Protein AF-A0A969B9D4-F1 (afdb_monomer)

Mean predicted aligned error: 5.79 Å

Radius of gyration: 13.46 Å; Cα contacts (8 Å, |Δi|>4): 136; chains: 1; bounding box: 33×28×40 Å

Sequence (102 aa):
MQEVKTALGRWIPSHEVQTVLEDNILRVLFDYRMNPQNPNNVPMKISEIARAVSTEEKLVVAALEALKMDQNVEEKEEFQQERTFGISGYGIRFVRNIPDAS

Secondary structure (DSSP, 8-state):
--EEE-TTS-EEETT-HHHHHHHHHHHHHHHHHH-TT-TT-PPEEHHHHHHHTTS-HHHHHHHHHHHHHTTSEEE-TTSTTS-EEEE-HHHHHHHHTS----

Nearest PDB structures (foldseek):
  2obp-assembly2_B  TM=8.593E-01  e=2.588E-03  Cupriavidus pinatubonensis JMP134
  3e6m-assembly4_H  TM=8.610E-01  e=4.768E-03  Ruegeria pomeroyi
  3eco-assembly1_A  TM=6.764E-01  e=4.970E-04  Staphylococcus aureus subsp. aureus Mu50
  3cjn-assembly1_A-2  TM=9.072E-01  e=1.192E-02  Ruegeria pomeroyi DSS-3
  4lln-assembly2_C  TM=6.676E-01  e=5.727E-03  Staphylococcus aureus

Structure (mmCIF, N/CA/C/O backbone):
data_AF-A0A969B9D4-F1
#
_entry.id   AF-A0A969B9D4-F1
#
loop_
_atom_site.group_PDB
_atom_site.id
_atom_site.type_symbol
_atom_site.label_atom_id
_atom_site.label_alt_id
_atom_site.label_comp_id
_atom_site.label_asym_id
_atom_site.label_entity_id
_atom_site.label_seq_id
_atom_site.pdbx_PDB_ins_code
_atom_site.Cartn_x
_atom_site.Cartn_y
_atom_site.Cartn_z
_atom_site.occupancy
_atom_site.B_iso_or_equiv
_atom_site.auth_seq_id
_atom_site.auth_comp_id
_atom_site.auth_asym_id
_atom_site.auth_atom_id
_atom_site.pdbx_PDB_model_num
ATOM 1 N N . MET A 1 1 ? 18.327 -16.537 -16.473 1.00 62.59 1 MET A N 1
ATOM 2 C CA . MET A 1 1 ? 17.599 -16.196 -15.233 1.00 62.59 1 MET A CA 1
ATOM 3 C C . MET A 1 1 ? 16.180 -15.850 -15.631 1.00 62.59 1 MET A C 1
ATOM 5 O O . MET A 1 1 ? 16.020 -15.236 -16.677 1.00 62.59 1 MET A O 1
ATOM 9 N N . GLN A 1 2 ? 15.178 -16.325 -14.894 1.00 78.00 2 GLN A N 1
ATOM 10 C CA . GLN A 1 2 ? 13.782 -15.998 -15.183 1.00 78.00 2 GLN A CA 1
ATOM 11 C C . GLN A 1 2 ? 13.475 -14.637 -14.552 1.00 78.00 2 GLN A C 1
ATOM 13 O O . GLN A 1 2 ? 13.818 -14.414 -13.394 1.00 78.00 2 GLN A O 1
ATOM 18 N N . GLU A 1 3 ? 12.892 -13.727 -15.323 1.00 81.62 3 GLU A N 1
ATOM 19 C CA . GLU A 1 3 ? 12.448 -12.414 -14.851 1.00 81.62 3 GLU A CA 1
ATOM 20 C C . GLU A 1 3 ? 10.922 -12.401 -14.763 1.00 81.62 3 GLU A C 1
ATOM 22 O O . GLU A 1 3 ? 10.238 -13.104 -15.513 1.00 81.62 3 GLU A O 1
ATOM 27 N N . VAL A 1 4 ? 10.388 -11.619 -13.830 1.00 79.56 4 VAL A N 1
ATOM 28 C CA . VAL A 1 4 ? 8.949 -11.413 -13.645 1.00 79.56 4 VAL A CA 1
ATOM 29 C C . VAL A 1 4 ? 8.630 -9.927 -13.751 1.00 79.56 4 VAL A C 1
ATOM 31 O O . VAL A 1 4 ? 9.408 -9.087 -13.297 1.00 79.56 4 VAL A O 1
ATOM 34 N N . LYS A 1 5 ? 7.484 -9.602 -14.361 1.00 79.69 5 LYS A N 1
ATOM 35 C CA . LYS A 1 5 ? 6.963 -8.232 -14.414 1.00 79.69 5 LYS A CA 1
ATOM 36 C C . LYS A 1 5 ? 6.146 -7.964 -13.150 1.00 79.69 5 LYS A C 1
ATOM 38 O O . LYS A 1 5 ? 5.209 -8.708 -12.863 1.00 79.69 5 LYS A O 1
ATOM 43 N N . THR A 1 6 ? 6.495 -6.928 -12.395 1.00 82.06 6 THR A N 1
ATOM 44 C CA . THR A 1 6 ? 5.765 -6.528 -11.182 1.00 82.06 6 THR A CA 1
ATOM 45 C C . THR A 1 6 ? 4.471 -5.780 -11.522 1.00 82.06 6 THR A C 1
ATOM 47 O O . THR A 1 6 ? 4.285 -5.336 -12.658 1.00 82.06 6 THR A O 1
ATOM 50 N N . ALA A 1 7 ? 3.580 -5.568 -10.544 1.00 79.25 7 ALA A N 1
ATOM 51 C CA . ALA A 1 7 ? 2.366 -4.760 -10.749 1.00 79.25 7 ALA A CA 1
ATOM 52 C C . ALA A 1 7 ? 2.634 -3.287 -11.076 1.00 79.25 7 ALA A C 1
ATOM 54 O O . ALA A 1 7 ? 1.747 -2.602 -11.586 1.00 79.25 7 ALA A O 1
ATOM 55 N N . LEU A 1 8 ? 3.846 -2.799 -10.812 1.00 81.00 8 LEU A N 1
ATOM 56 C CA . LEU A 1 8 ? 4.269 -1.473 -11.242 1.00 81.00 8 LEU A CA 1
ATOM 57 C C . LEU A 1 8 ? 4.962 -1.478 -12.614 1.00 81.00 8 LEU A C 1
ATOM 59 O O . LEU A 1 8 ? 5.345 -0.425 -13.101 1.00 81.00 8 LEU A O 1
ATOM 63 N N . GLY A 1 9 ? 5.114 -2.638 -13.260 1.00 75.44 9 GLY A N 1
ATOM 64 C CA . GLY A 1 9 ? 5.663 -2.755 -14.610 1.00 75.44 9 GLY A CA 1
ATOM 65 C C . GLY A 1 9 ? 7.180 -2.938 -14.686 1.00 75.44 9 GLY A C 1
ATOM 66 O O . GLY A 1 9 ? 7.717 -2.952 -15.794 1.00 75.44 9 GLY A O 1
ATOM 67 N N . ARG A 1 10 ? 7.864 -3.124 -13.549 1.00 80.00 10 ARG A N 1
ATOM 68 C CA . ARG A 1 10 ? 9.315 -3.360 -13.484 1.00 80.00 10 ARG A CA 1
ATOM 69 C C . ARG A 1 10 ? 9.638 -4.821 -13.803 1.00 80.00 1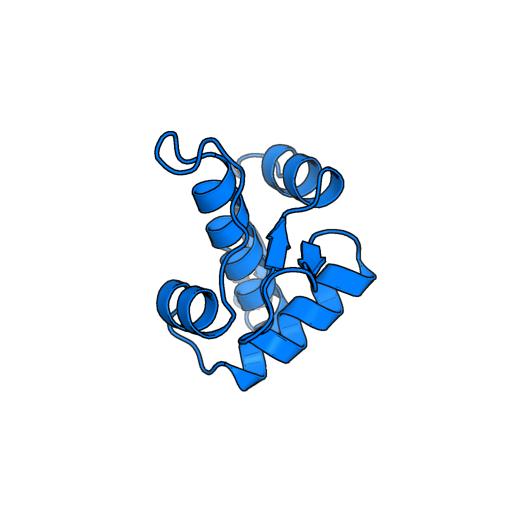0 ARG A C 1
ATOM 71 O O . ARG A 1 10 ? 8.894 -5.709 -13.395 1.00 80.00 10 ARG A O 1
ATOM 78 N N . TRP A 1 11 ? 10.745 -5.070 -14.499 1.00 79.88 11 TRP A N 1
ATOM 79 C CA . TRP A 1 11 ? 11.291 -6.418 -14.691 1.00 79.88 11 TRP A CA 1
ATOM 80 C C . TRP A 1 11 ? 12.340 -6.690 -13.621 1.00 79.88 11 TRP A C 1
ATOM 82 O O . TRP A 1 11 ? 13.305 -5.936 -13.504 1.00 79.88 11 TRP A O 1
ATOM 92 N N . ILE A 1 12 ? 12.131 -7.741 -12.832 1.00 78.25 12 ILE A N 1
ATOM 93 C CA . ILE A 1 12 ? 13.035 -8.131 -11.746 1.00 78.25 12 ILE A CA 1
ATOM 94 C C . ILE A 1 12 ? 13.316 -9.636 -11.791 1.00 78.25 12 ILE A C 1
ATOM 96 O O . ILE A 1 12 ? 12.505 -10.397 -12.333 1.00 78.25 12 ILE A O 1
ATOM 100 N N . PRO A 1 13 ? 14.429 -10.109 -11.209 1.00 80.12 13 PRO A N 1
ATOM 101 C CA . PRO A 1 13 ? 14.695 -11.535 -11.085 1.00 80.12 13 PRO A CA 1
ATOM 102 C C . PRO A 1 13 ? 13.574 -12.265 -10.332 1.00 80.12 13 PRO A C 1
ATOM 104 O O . PRO A 1 13 ? 13.092 -11.802 -9.303 1.00 80.12 13 PRO A O 1
ATOM 107 N N . SER A 1 14 ? 13.198 -13.463 -10.783 1.00 72.56 14 SER A N 1
ATOM 108 C CA . SER A 1 14 ? 12.071 -14.231 -10.223 1.00 72.56 14 SER A CA 1
ATOM 109 C C . SER A 1 14 ? 12.216 -14.626 -8.746 1.00 72.56 14 SER A C 1
ATOM 111 O O . SER A 1 14 ? 11.245 -15.065 -8.137 1.00 72.56 14 SER A O 1
ATOM 113 N N . HIS A 1 15 ? 13.417 -14.517 -8.173 1.00 74.00 15 HIS A N 1
ATOM 114 C CA . HIS A 1 15 ? 13.673 -14.791 -6.757 1.00 74.00 15 HIS A CA 1
ATOM 115 C C . HIS A 1 15 ? 13.432 -13.570 -5.852 1.00 74.00 15 HIS A C 1
ATOM 117 O O . HIS A 1 15 ? 13.381 -13.727 -4.634 1.00 74.00 15 HIS A O 1
ATOM 123 N N . GLU A 1 16 ? 13.223 -12.376 -6.414 1.00 72.62 16 GLU A N 1
ATOM 124 C CA . GLU A 1 16 ? 12.868 -11.156 -5.679 1.00 72.62 16 GLU A CA 1
ATOM 125 C C . GLU A 1 16 ? 11.360 -11.098 -5.365 1.00 72.62 16 GLU A C 1
ATOM 127 O O . GLU A 1 16 ? 10.650 -10.144 -5.684 1.00 72.62 16 GLU A O 1
ATOM 132 N N . VAL A 1 17 ? 10.846 -12.150 -4.722 1.00 68.44 17 VAL A N 1
ATOM 133 C CA . VAL A 1 17 ? 9.421 -12.290 -4.357 1.00 68.44 17 VAL A CA 1
ATOM 134 C C . VAL A 1 17 ? 8.948 -11.135 -3.464 1.00 68.44 17 VAL A C 1
ATOM 136 O O . VAL A 1 17 ? 7.798 -10.706 -3.555 1.00 68.44 17 VAL A O 1
ATOM 139 N N . GLN A 1 18 ? 9.845 -10.600 -2.634 1.00 73.94 18 GLN A N 1
ATOM 140 C CA . GLN A 1 18 ? 9.570 -9.455 -1.774 1.00 73.94 18 GLN A CA 1
ATOM 141 C C . GLN A 1 18 ? 9.285 -8.182 -2.588 1.00 73.94 18 GLN A C 1
ATOM 143 O O . GLN A 1 18 ? 8.263 -7.538 -2.362 1.00 73.94 18 GLN A O 1
ATOM 148 N N . THR A 1 19 ? 10.101 -7.888 -3.603 1.00 79.31 19 THR A N 1
ATOM 149 C CA . THR A 1 19 ? 9.905 -6.744 -4.504 1.00 79.31 19 THR A CA 1
ATOM 150 C C . THR A 1 19 ? 8.583 -6.855 -5.284 1.00 79.31 19 THR A C 1
ATOM 152 O O . THR A 1 19 ? 7.914 -5.850 -5.519 1.00 79.31 19 THR A O 1
ATOM 155 N N . VAL A 1 20 ? 8.148 -8.074 -5.647 1.00 85.56 20 VAL A N 1
ATOM 156 C CA . VAL A 1 20 ? 6.828 -8.298 -6.281 1.00 85.56 20 VAL A CA 1
ATOM 157 C C . VAL A 1 20 ? 5.685 -7.920 -5.335 1.00 85.56 20 VAL A C 1
ATOM 159 O O . VAL A 1 20 ? 4.737 -7.249 -5.747 1.00 85.56 20 VAL A O 1
ATOM 162 N N . LEU A 1 21 ? 5.754 -8.360 -4.075 1.00 91.12 21 LEU A N 1
ATOM 163 C CA . LEU A 1 21 ? 4.727 -8.071 -3.073 1.00 91.12 21 LEU A CA 1
ATOM 164 C C . LEU A 1 21 ? 4.664 -6.574 -2.746 1.00 91.12 21 LEU A C 1
ATOM 166 O O . LEU A 1 21 ? 3.573 -6.010 -2.684 1.00 91.12 21 LEU A O 1
ATOM 170 N N . GLU A 1 22 ? 5.816 -5.928 -2.582 1.00 93.62 22 GLU A N 1
ATOM 171 C CA . GLU A 1 22 ? 5.917 -4.487 -2.336 1.00 93.62 22 GLU A CA 1
ATOM 172 C C . GLU A 1 22 ? 5.284 -3.674 -3.475 1.00 93.62 22 GLU A C 1
ATOM 174 O O . GLU A 1 22 ? 4.461 -2.792 -3.223 1.00 93.62 22 GLU A O 1
ATOM 179 N N . ASP A 1 23 ? 5.562 -4.035 -4.731 1.00 92.12 23 ASP A N 1
ATOM 180 C CA . ASP A 1 23 ? 4.964 -3.384 -5.901 1.00 92.12 23 ASP A CA 1
ATOM 181 C C . ASP A 1 23 ? 3.447 -3.587 -5.981 1.00 92.12 23 ASP A C 1
ATOM 183 O O . ASP A 1 23 ? 2.715 -2.648 -6.309 1.00 92.12 23 ASP A O 1
ATOM 187 N N . ASN A 1 24 ? 2.952 -4.780 -5.635 1.00 93.12 24 ASN A N 1
ATOM 188 C CA . ASN A 1 24 ? 1.513 -5.041 -5.540 1.00 93.12 24 ASN A CA 1
ATOM 189 C C . ASN A 1 24 ? 0.852 -4.158 -4.471 1.00 93.12 24 ASN A C 1
ATOM 191 O O . ASN A 1 24 ? -0.198 -3.565 -4.725 1.00 93.12 24 ASN A O 1
ATOM 195 N N . ILE A 1 25 ? 1.467 -4.035 -3.291 1.00 96.38 25 ILE A N 1
ATOM 196 C CA . ILE A 1 25 ? 0.955 -3.201 -2.195 1.00 96.38 25 ILE A CA 1
ATOM 197 C C . ILE A 1 25 ? 0.932 -1.726 -2.607 1.00 96.38 25 ILE A C 1
ATOM 199 O O . ILE A 1 25 ? -0.092 -1.059 -2.440 1.00 96.38 25 ILE A O 1
ATOM 203 N N . LEU A 1 26 ? 2.020 -1.216 -3.191 1.00 95.88 26 LEU A N 1
ATOM 204 C CA . LEU A 1 26 ? 2.085 0.163 -3.678 1.00 95.88 26 LEU A CA 1
ATOM 205 C C . LEU A 1 26 ? 1.021 0.442 -4.735 1.00 95.88 26 LEU A C 1
ATOM 207 O O . LEU A 1 26 ? 0.384 1.497 -4.693 1.00 95.88 26 LEU A O 1
ATOM 211 N N . ARG A 1 27 ? 0.781 -0.508 -5.646 1.00 95.06 27 ARG A N 1
ATOM 212 C CA . ARG A 1 27 ? -0.266 -0.380 -6.659 1.00 95.06 27 ARG A CA 1
ATOM 213 C C . ARG A 1 27 ? -1.656 -0.308 -6.032 1.00 95.06 27 ARG A C 1
ATOM 215 O O . ARG A 1 27 ? -2.405 0.612 -6.350 1.00 95.06 27 ARG A O 1
ATOM 222 N N . VAL A 1 28 ? -1.975 -1.217 -5.109 1.00 96.44 28 VAL A N 1
ATOM 223 C CA . VAL A 1 28 ? -3.263 -1.240 -4.394 1.00 96.44 28 VAL A CA 1
ATOM 224 C C . VAL A 1 28 ? -3.503 0.069 -3.644 1.00 96.44 28 VAL A C 1
ATOM 226 O O . VAL A 1 28 ? -4.568 0.673 -3.779 1.00 96.44 28 VAL A O 1
ATOM 229 N N . LEU A 1 29 ? -2.515 0.542 -2.880 1.00 96.06 29 LEU A N 1
ATOM 230 C CA . LEU A 1 29 ? -2.641 1.780 -2.110 1.00 96.06 29 LEU A CA 1
ATOM 231 C C . LEU A 1 29 ? -2.742 3.014 -3.015 1.00 96.06 29 LEU A C 1
ATOM 233 O O . LEU A 1 29 ? -3.496 3.938 -2.706 1.00 96.06 29 LEU A O 1
ATOM 237 N N . PHE A 1 30 ? -2.021 3.032 -4.140 1.00 95.56 30 PHE A N 1
ATOM 238 C CA . PHE A 1 30 ? -2.135 4.085 -5.146 1.00 95.56 30 PHE A CA 1
ATOM 239 C C . PHE A 1 30 ? -3.530 4.121 -5.773 1.00 95.56 30 PHE A C 1
ATOM 241 O O . PHE A 1 30 ? -4.175 5.170 -5.753 1.00 95.56 30 PHE A O 1
ATOM 248 N N . ASP A 1 31 ? -4.018 2.990 -6.284 1.00 94.44 31 ASP A N 1
ATOM 249 C CA . ASP A 1 31 ? -5.330 2.901 -6.930 1.00 94.44 31 ASP A CA 1
ATOM 250 C C . ASP A 1 31 ? -6.447 3.270 -5.943 1.00 94.44 31 ASP A C 1
ATOM 252 O O . ASP A 1 31 ? -7.358 4.028 -6.281 1.00 94.44 31 ASP A O 1
ATOM 256 N N . TYR A 1 32 ? -6.334 2.836 -4.685 1.00 95.06 32 TYR A N 1
ATOM 257 C CA . TYR A 1 32 ? -7.274 3.206 -3.630 1.00 95.06 32 TYR A CA 1
ATOM 258 C C . TYR A 1 32 ? -7.255 4.701 -3.296 1.00 95.06 32 TYR A C 1
ATOM 260 O O . TYR A 1 32 ? -8.308 5.304 -3.086 1.00 95.06 32 TYR A O 1
ATOM 268 N N . ARG A 1 33 ? -6.072 5.323 -3.280 1.00 92.25 33 ARG A N 1
ATOM 269 C CA . ARG A 1 33 ? -5.903 6.764 -3.043 1.00 92.25 33 ARG A CA 1
ATOM 270 C C . ARG A 1 33 ? -6.411 7.623 -4.204 1.00 92.25 33 ARG A C 1
ATOM 272 O O . ARG A 1 33 ? -6.791 8.772 -3.976 1.00 92.25 33 ARG A O 1
ATOM 279 N N . MET A 1 34 ? -6.361 7.102 -5.428 1.00 92.19 34 MET A N 1
ATOM 280 C CA . MET A 1 34 ? -6.830 7.783 -6.641 1.00 92.19 34 MET A CA 1
ATOM 281 C C . MET A 1 34 ? -8.307 7.497 -6.950 1.00 92.19 34 MET A C 1
ATOM 283 O O . MET A 1 34 ? -8.877 8.150 -7.824 1.00 92.19 34 MET A O 1
ATOM 287 N N . ASN A 1 35 ? -8.937 6.550 -6.248 1.00 92.81 35 ASN A N 1
ATOM 288 C CA . ASN A 1 35 ? -10.337 6.200 -6.452 1.00 92.81 35 ASN A CA 1
ATOM 289 C C . ASN A 1 35 ? -11.257 7.395 -6.109 1.00 92.81 35 ASN A C 1
ATOM 291 O O . ASN A 1 35 ? -11.243 7.859 -4.966 1.00 92.81 35 ASN A O 1
ATOM 295 N N . PRO A 1 36 ? -12.117 7.861 -7.040 1.00 90.69 36 PRO A N 1
ATOM 296 C CA . PRO A 1 36 ? -13.075 8.941 -6.783 1.00 90.69 36 PRO A CA 1
ATOM 297 C C . PRO A 1 36 ? -14.034 8.680 -5.610 1.00 90.69 36 PRO A C 1
ATOM 299 O O . PRO A 1 36 ? -14.571 9.622 -5.033 1.00 90.69 36 PRO A O 1
ATOM 302 N N . GLN A 1 37 ? -14.251 7.412 -5.250 1.00 89.88 37 GLN A N 1
ATOM 303 C CA . GLN A 1 37 ? -15.080 7.004 -4.113 1.00 89.88 37 GLN A CA 1
ATOM 304 C C . GLN A 1 37 ? -14.361 7.122 -2.757 1.00 89.88 37 GLN A C 1
ATOM 306 O O . GLN A 1 37 ? -15.006 6.971 -1.722 1.00 89.88 37 GLN A O 1
ATOM 311 N N . ASN A 1 38 ? -13.060 7.441 -2.742 1.00 87.12 38 ASN A N 1
ATOM 312 C CA . ASN A 1 38 ? -12.280 7.740 -1.539 1.00 87.12 38 ASN A CA 1
ATOM 313 C C . ASN A 1 38 ? -11.820 9.219 -1.505 1.00 87.12 38 ASN A C 1
ATOM 315 O O . ASN A 1 38 ? -10.620 9.501 -1.490 1.00 87.12 38 ASN A O 1
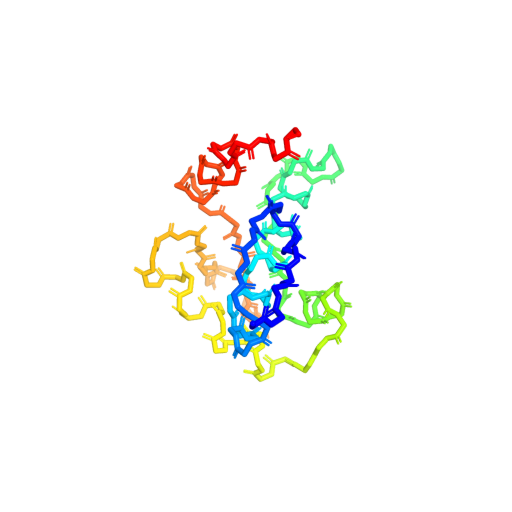ATOM 319 N N . PRO A 1 39 ? -12.743 10.202 -1.482 1.00 80.38 39 PRO A N 1
ATOM 320 C CA . PRO A 1 39 ? -12.385 11.622 -1.563 1.00 80.38 39 PRO A CA 1
ATOM 321 C C . PRO A 1 39 ? -11.638 12.136 -0.321 1.00 80.38 39 PRO A C 1
ATOM 323 O O . PRO A 1 39 ? -10.902 13.118 -0.403 1.00 80.38 39 PRO A O 1
ATOM 326 N N . ASN A 1 40 ? -11.806 11.468 0.825 1.00 83.94 40 ASN A N 1
ATOM 327 C CA . ASN A 1 40 ? -11.184 11.850 2.094 1.00 83.94 40 ASN A CA 1
ATOM 328 C C . ASN A 1 40 ? -9.809 11.206 2.312 1.00 83.94 40 ASN A C 1
ATOM 330 O O . ASN A 1 40 ? -9.195 11.437 3.349 1.00 83.94 40 ASN A O 1
ATOM 334 N N . ASN A 1 41 ? -9.314 10.416 1.352 1.00 83.94 41 ASN A N 1
ATOM 335 C CA . ASN A 1 41 ? -8.030 9.713 1.447 1.00 83.94 41 ASN A CA 1
ATOM 336 C C . ASN A 1 41 ? -7.941 8.832 2.691 1.00 83.94 41 ASN A C 1
ATOM 338 O O . ASN A 1 41 ? -6.916 8.803 3.374 1.00 83.94 41 ASN A O 1
ATOM 342 N N . VAL A 1 42 ? -9.039 8.133 2.979 1.00 89.31 42 VAL A N 1
ATOM 343 C CA . VAL A 1 42 ? -9.107 7.167 4.068 1.00 89.31 42 VAL A CA 1
ATOM 344 C C . VAL A 1 42 ? -7.998 6.134 3.836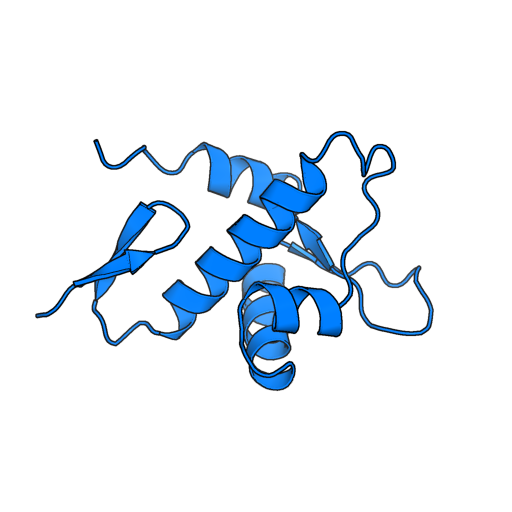 1.00 89.31 42 VAL A C 1
ATOM 346 O O . VAL A 1 42 ? -7.876 5.649 2.706 1.00 89.31 42 VAL A O 1
ATOM 349 N N . PRO A 1 43 ? -7.160 5.833 4.842 1.00 91.19 43 PRO A N 1
ATOM 350 C CA . PRO A 1 43 ? -6.136 4.800 4.738 1.00 91.19 43 PRO A CA 1
ATOM 351 C C . PRO A 1 43 ? -6.776 3.405 4.699 1.00 91.19 43 PRO A C 1
ATOM 353 O O . PRO A 1 43 ? -7.918 3.217 5.117 1.00 91.19 43 PRO A O 1
ATOM 356 N N . MET A 1 4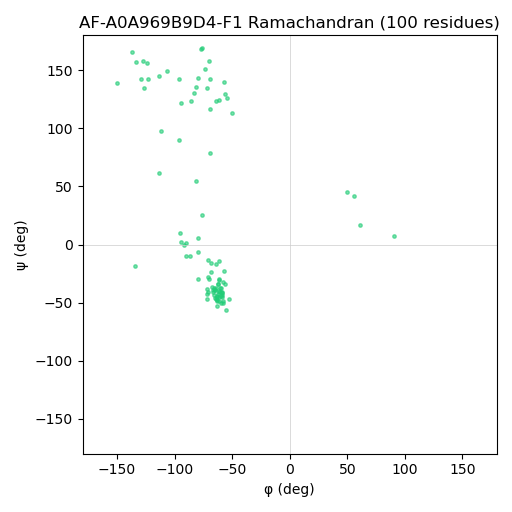4 ? -6.052 2.421 4.172 1.00 93.62 44 MET A N 1
ATOM 357 C CA . MET A 1 44 ? -6.526 1.042 4.031 1.00 93.62 44 MET A CA 1
ATOM 358 C C . MET A 1 44 ? -6.046 0.184 5.204 1.00 93.62 44 MET A C 1
ATOM 360 O O . MET A 1 44 ? -4.919 0.343 5.673 1.00 93.62 44 MET A O 1
ATOM 364 N N . LYS A 1 45 ? -6.883 -0.734 5.682 1.00 94.06 45 LYS A N 1
ATOM 365 C CA . LYS A 1 45 ? -6.529 -1.672 6.756 1.00 94.06 45 LYS A CA 1
ATOM 366 C C . LYS A 1 45 ? -5.584 -2.771 6.272 1.00 94.06 45 LYS A C 1
ATOM 368 O O . LYS A 1 45 ? -5.670 -3.179 5.115 1.00 94.06 45 LYS A O 1
ATOM 373 N N . ILE A 1 46 ? -4.740 -3.315 7.157 1.00 94.00 46 ILE A N 1
ATOM 374 C CA . ILE A 1 46 ? -3.874 -4.464 6.816 1.00 94.00 46 ILE A CA 1
ATOM 375 C C . ILE A 1 46 ? -4.687 -5.622 6.226 1.00 94.00 46 ILE A C 1
ATOM 377 O O . ILE A 1 46 ? -4.293 -6.157 5.189 1.00 94.00 46 ILE A O 1
ATOM 381 N N . SER A 1 47 ? -5.817 -5.993 6.837 1.00 93.75 47 SER A N 1
ATOM 382 C CA . SER A 1 47 ? -6.646 -7.107 6.352 1.00 93.75 47 SER A CA 1
ATOM 383 C C . SER A 1 47 ? -7.207 -6.871 4.942 1.00 93.75 47 SER A C 1
ATOM 385 O O . SER A 1 47 ? -7.317 -7.800 4.136 1.00 93.75 47 SER A O 1
ATOM 387 N N . GLU A 1 48 ? -7.524 -5.620 4.604 1.00 94.81 48 GLU A N 1
ATOM 388 C CA . GLU A 1 48 ? -7.985 -5.217 3.272 1.00 94.81 48 GLU A CA 1
ATOM 389 C C . GLU A 1 48 ? -6.847 -5.267 2.247 1.00 94.81 48 GLU A C 1
ATOM 391 O O . GLU A 1 48 ? -7.041 -5.800 1.153 1.00 94.81 48 GLU A O 1
ATOM 396 N N . ILE A 1 49 ? -5.652 -4.792 2.617 1.00 95.81 49 ILE A N 1
ATOM 397 C CA . ILE A 1 49 ? -4.450 -4.861 1.772 1.00 95.81 49 ILE A CA 1
ATOM 398 C C . ILE A 1 49 ? -4.103 -6.325 1.487 1.00 95.81 49 ILE A C 1
ATOM 400 O O . ILE A 1 49 ? -3.919 -6.698 0.330 1.00 95.81 49 ILE A O 1
ATOM 404 N N . ALA A 1 50 ? -4.076 -7.170 2.520 1.00 95.00 50 ALA A N 1
ATOM 405 C CA . ALA A 1 50 ? -3.789 -8.599 2.414 1.00 95.00 50 ALA A CA 1
ATOM 406 C C . ALA A 1 50 ? -4.763 -9.327 1.488 1.00 95.00 50 ALA A C 1
ATOM 408 O O . ALA A 1 50 ? -4.342 -10.107 0.629 1.00 95.00 50 ALA A O 1
ATOM 409 N N . ARG A 1 51 ? -6.056 -9.000 1.582 1.00 96.19 51 ARG A N 1
ATOM 410 C CA . ARG A 1 51 ? -7.068 -9.503 0.651 1.00 96.19 51 ARG A CA 1
ATOM 411 C C . ARG A 1 51 ? -6.818 -9.021 -0.778 1.00 96.19 51 ARG A C 1
ATOM 413 O O . ARG A 1 51 ? -6.902 -9.827 -1.700 1.00 96.19 51 ARG A O 1
ATOM 420 N N . ALA A 1 52 ? -6.508 -7.740 -0.970 1.00 94.88 52 ALA A N 1
ATOM 421 C CA . ALA A 1 52 ? -6.290 -7.160 -2.293 1.00 94.88 52 ALA A CA 1
ATOM 422 C C . ALA A 1 52 ? -5.071 -7.764 -3.011 1.00 94.88 52 ALA A C 1
ATOM 424 O O . ALA A 1 52 ? -5.133 -8.017 -4.212 1.00 94.88 52 ALA A O 1
ATOM 425 N N . VAL A 1 53 ? -3.994 -8.062 -2.278 1.00 94.75 53 VAL A N 1
ATOM 426 C CA . VAL A 1 53 ? -2.777 -8.693 -2.826 1.00 94.75 53 VAL A CA 1
ATOM 427 C C . VAL A 1 53 ? -2.760 -10.222 -2.670 1.00 94.75 53 VAL A C 1
ATOM 429 O O . VAL A 1 53 ? -1.740 -10.857 -2.928 1.00 94.75 53 VAL A O 1
ATOM 432 N N . SER A 1 54 ? -3.885 -10.827 -2.263 1.00 93.69 54 SER A N 1
ATOM 433 C CA . SER A 1 54 ? -4.078 -12.283 -2.127 1.00 93.69 54 SER A CA 1
ATOM 434 C C . SER A 1 54 ? -2.970 -12.992 -1.329 1.00 93.69 54 SER A C 1
ATOM 436 O O . SER A 1 54 ? -2.460 -14.030 -1.744 1.00 93.69 54 SER A O 1
ATOM 438 N N . THR A 1 55 ? -2.572 -12.412 -0.195 1.00 93.19 55 THR A N 1
ATOM 439 C CA . THR A 1 55 ? -1.445 -12.877 0.636 1.00 93.19 55 THR A CA 1
ATOM 440 C C . THR A 1 55 ? -1.804 -12.831 2.129 1.00 93.19 55 THR A C 1
ATOM 442 O O . THR A 1 55 ? -2.794 -12.221 2.522 1.00 93.19 55 THR A O 1
ATOM 445 N N . GLU A 1 56 ? -1.014 -13.488 2.981 1.00 93.50 56 GLU A N 1
ATOM 446 C CA . GLU A 1 56 ? -1.151 -13.435 4.442 1.00 93.50 56 GLU A CA 1
ATOM 447 C C . GLU A 1 56 ? -0.783 -12.060 5.032 1.00 93.50 56 GLU A C 1
ATOM 449 O O . GLU A 1 56 ? 0.218 -11.448 4.650 1.00 93.50 56 GLU A O 1
ATOM 454 N N . GLU A 1 57 ? -1.523 -11.617 6.055 1.00 93.75 57 GLU A N 1
ATOM 455 C CA . GLU A 1 57 ? -1.292 -10.333 6.740 1.00 93.75 57 GLU A CA 1
ATOM 456 C C . GLU A 1 57 ? 0.133 -10.186 7.290 1.00 93.75 57 GLU A C 1
ATOM 458 O O . GLU A 1 57 ? 0.703 -9.099 7.252 1.00 93.75 57 GLU A O 1
ATOM 463 N N . LYS A 1 58 ? 0.756 -11.278 7.752 1.00 92.88 58 LYS A N 1
ATOM 464 C CA . LYS A 1 58 ? 2.123 -11.255 8.294 1.00 92.88 58 LYS A CA 1
ATOM 465 C C . LYS A 1 58 ? 3.159 -10.812 7.255 1.00 92.88 58 LYS A C 1
ATOM 467 O O . LYS A 1 58 ? 4.076 -10.063 7.587 1.00 92.88 58 LYS A O 1
ATOM 472 N N . LEU A 1 59 ? 3.021 -11.276 6.012 1.00 92.56 59 LEU A N 1
ATOM 473 C CA . LEU A 1 59 ? 3.916 -10.897 4.914 1.00 92.56 59 LEU A CA 1
ATOM 474 C C . LEU A 1 59 ? 3.659 -9.453 4.478 1.00 92.56 59 LEU A C 1
ATOM 476 O O . LEU A 1 59 ? 4.602 -8.709 4.223 1.00 92.56 59 LEU A O 1
ATOM 480 N N . VAL A 1 60 ? 2.389 -9.040 4.473 1.00 94.31 60 VAL A N 1
ATOM 481 C CA . VAL A 1 60 ? 1.990 -7.656 4.196 1.00 94.31 60 VAL A CA 1
ATOM 482 C C . VAL A 1 60 ? 2.559 -6.694 5.233 1.00 94.31 60 VAL A C 1
ATOM 484 O O . VAL A 1 60 ? 3.084 -5.656 4.852 1.00 94.31 60 VAL A O 1
ATOM 487 N N . VAL A 1 61 ? 2.534 -7.044 6.523 1.00 94.56 61 VAL A N 1
ATOM 488 C CA . VAL A 1 61 ? 3.166 -6.242 7.582 1.00 94.56 61 VAL A CA 1
ATOM 489 C C . VAL A 1 61 ? 4.654 -6.059 7.307 1.00 94.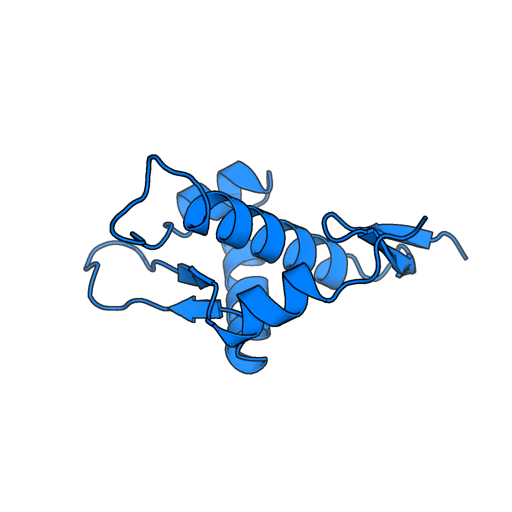56 61 VAL A C 1
ATOM 491 O O . VAL A 1 61 ? 5.124 -4.929 7.309 1.00 94.56 61 VAL A O 1
ATOM 494 N N . ALA A 1 62 ? 5.388 -7.141 7.032 1.00 93.44 62 ALA A N 1
ATOM 495 C CA . ALA A 1 62 ? 6.822 -7.052 6.760 1.00 93.44 62 ALA A CA 1
ATOM 496 C C . ALA A 1 62 ? 7.133 -6.147 5.552 1.00 93.44 62 ALA A C 1
ATOM 498 O O . ALA A 1 62 ? 8.020 -5.299 5.634 1.00 93.44 62 ALA A O 1
ATOM 499 N N . ALA A 1 63 ? 6.366 -6.280 4.466 1.00 94.62 63 ALA A N 1
ATOM 500 C CA . ALA A 1 63 ? 6.508 -5.437 3.281 1.00 94.62 63 ALA A CA 1
ATOM 501 C C . ALA A 1 63 ? 6.135 -3.967 3.555 1.00 94.62 63 ALA A C 1
ATOM 503 O O . ALA A 1 63 ? 6.817 -3.057 3.093 1.00 94.62 63 ALA A O 1
ATOM 504 N N . LEU A 1 64 ? 5.086 -3.707 4.343 1.00 95.25 64 LEU A N 1
ATOM 505 C CA . LEU A 1 64 ? 4.687 -2.350 4.725 1.00 95.25 64 LEU A CA 1
ATOM 506 C C . LEU A 1 64 ? 5.729 -1.664 5.613 1.00 95.25 64 LEU A C 1
ATOM 508 O O . LEU A 1 64 ? 5.951 -0.469 5.442 1.00 95.25 64 LEU A O 1
ATOM 512 N N . GLU A 1 65 ? 6.388 -2.389 6.523 1.00 94.69 65 GLU A N 1
ATOM 513 C CA . GLU A 1 65 ? 7.500 -1.831 7.306 1.00 94.69 65 GLU A CA 1
ATOM 514 C C . GLU A 1 65 ? 8.674 -1.434 6.401 1.00 94.69 65 GLU A C 1
ATOM 516 O O . GLU A 1 65 ? 9.193 -0.327 6.537 1.00 94.69 65 GLU A O 1
ATOM 521 N N . ALA A 1 66 ? 9.048 -2.281 5.434 1.00 93.81 66 ALA A N 1
ATOM 522 C CA . ALA A 1 66 ? 10.093 -1.957 4.459 1.00 93.81 66 ALA A CA 1
ATOM 523 C C . ALA A 1 66 ? 9.726 -0.708 3.635 1.00 93.81 66 ALA A C 1
ATOM 525 O O . ALA A 1 66 ? 10.465 0.276 3.611 1.00 93.81 66 ALA A O 1
ATOM 526 N N . LEU A 1 67 ? 8.516 -0.681 3.069 1.00 95.44 67 LEU A N 1
ATOM 527 C CA . LEU A 1 67 ? 8.010 0.460 2.304 1.00 95.44 67 LEU A CA 1
ATOM 528 C C . LEU A 1 67 ? 7.896 1.747 3.138 1.00 95.44 67 LEU A C 1
ATOM 530 O O . LEU A 1 67 ? 8.014 2.847 2.591 1.00 95.44 67 LEU A O 1
ATOM 534 N N . LYS A 1 68 ? 7.636 1.634 4.446 1.00 95.19 68 LYS A N 1
ATOM 535 C CA . LYS A 1 68 ? 7.585 2.765 5.384 1.00 95.19 68 LYS A CA 1
ATOM 536 C C . LYS A 1 68 ? 8.985 3.319 5.639 1.00 95.19 68 LYS A C 1
ATOM 538 O O . LYS A 1 6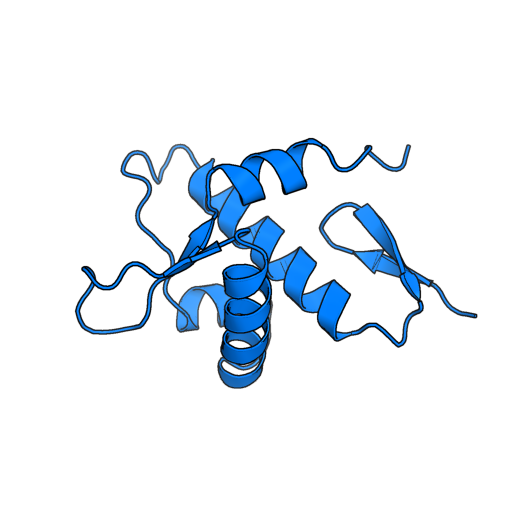8 ? 9.148 4.539 5.653 1.00 95.19 68 LYS A O 1
ATOM 543 N N . MET A 1 69 ? 9.994 2.454 5.787 1.00 93.88 69 MET A N 1
ATOM 544 C CA . MET A 1 69 ? 11.402 2.868 5.884 1.00 93.88 69 MET A CA 1
ATOM 545 C C . MET A 1 69 ? 11.856 3.620 4.625 1.00 93.88 69 MET A C 1
ATOM 547 O O . MET A 1 69 ? 12.529 4.644 4.739 1.00 93.88 69 MET A O 1
ATOM 551 N N . ASP A 1 70 ? 11.387 3.189 3.453 1.00 91.81 70 ASP A N 1
ATOM 552 C CA . ASP A 1 70 ? 11.643 3.846 2.164 1.00 91.81 70 ASP A CA 1
ATOM 553 C C . ASP A 1 70 ? 10.757 5.077 1.900 1.00 91.81 70 ASP A C 1
ATOM 555 O O . ASP A 1 70 ? 10.791 5.662 0.817 1.00 91.81 70 ASP A O 1
ATOM 559 N N . GLN A 1 71 ? 9.947 5.490 2.880 1.00 94.44 71 GLN A N 1
ATOM 560 C CA . GLN A 1 71 ? 9.033 6.635 2.805 1.00 94.44 71 GLN A CA 1
ATOM 561 C C . GLN A 1 71 ? 7.955 6.524 1.716 1.00 94.44 71 GLN A C 1
ATOM 563 O O . GLN A 1 71 ? 7.322 7.523 1.371 1.00 94.44 71 GLN A O 1
ATOM 568 N N . ASN A 1 72 ? 7.700 5.334 1.170 1.00 95.50 72 ASN A N 1
ATOM 569 C CA . ASN A 1 72 ? 6.683 5.124 0.139 1.00 95.50 72 ASN A CA 1
ATOM 570 C C . ASN A 1 72 ? 5.264 5.034 0.718 1.00 95.50 72 ASN A C 1
ATOM 572 O O . ASN A 1 72 ? 4.297 5.431 0.063 1.00 95.50 72 ASN A O 1
ATOM 576 N N . VAL A 1 73 ? 5.130 4.549 1.952 1.00 96.44 73 VAL A N 1
ATOM 577 C CA . VAL A 1 73 ? 3.850 4.439 2.665 1.00 96.44 73 VAL A CA 1
ATOM 578 C C . VAL A 1 73 ? 3.928 5.098 4.037 1.00 96.44 73 VAL A C 1
ATOM 580 O O . VAL A 1 73 ? 5.003 5.274 4.606 1.00 96.44 73 VAL A O 1
ATOM 583 N N . GLU A 1 74 ? 2.770 5.461 4.572 1.00 94.75 74 GLU A N 1
ATOM 584 C CA . GLU A 1 74 ? 2.608 6.042 5.900 1.00 94.75 74 GLU A CA 1
ATOM 585 C C . GLU A 1 74 ? 1.582 5.234 6.688 1.00 94.75 74 GLU A C 1
ATOM 587 O O . GLU A 1 74 ? 0.496 4.930 6.192 1.00 94.75 74 GLU A O 1
ATOM 592 N N . GLU A 1 75 ? 1.911 4.932 7.938 1.00 92.94 75 GLU A N 1
ATOM 593 C CA . GLU A 1 75 ? 0.958 4.386 8.898 1.00 92.94 75 GLU A CA 1
ATOM 594 C C . GLU A 1 75 ? 0.127 5.523 9.503 1.00 92.94 75 GLU A C 1
ATOM 596 O O . GLU A 1 75 ? 0.666 6.578 9.848 1.00 92.94 75 GLU A O 1
ATOM 601 N N . LYS A 1 76 ? -1.188 5.326 9.617 1.00 87.19 76 LYS A N 1
ATOM 602 C CA . LYS A 1 76 ? -2.111 6.304 10.204 1.00 87.19 76 LYS A CA 1
ATOM 603 C C . LYS A 1 76 ? -2.662 5.763 11.521 1.00 87.19 76 LYS A C 1
ATOM 605 O O . LYS A 1 76 ? -3.624 4.998 11.549 1.00 87.19 76 LYS A O 1
ATOM 610 N N . GLU A 1 77 ? -2.040 6.194 12.614 1.00 73.75 77 GLU A N 1
ATOM 611 C CA . GLU A 1 77 ? -2.346 5.753 13.985 1.00 73.75 77 GLU A CA 1
ATOM 612 C C . GLU A 1 77 ? -3.697 6.274 14.514 1.00 73.75 77 GLU A C 1
ATOM 614 O O . GLU A 1 77 ? -4.219 5.773 15.507 1.00 73.75 77 GLU A O 1
ATOM 619 N N . GLU A 1 78 ? -4.307 7.250 13.834 1.00 67.31 78 GLU A N 1
ATOM 620 C CA . GLU A 1 78 ? -5.591 7.852 14.223 1.00 67.31 78 GLU A CA 1
ATOM 621 C C . GLU A 1 78 ? -6.792 6.889 14.085 1.00 67.31 78 GLU A C 1
ATOM 623 O O . GLU A 1 78 ? -7.847 7.126 14.675 1.00 67.31 78 GLU A O 1
ATOM 628 N N . PHE A 1 79 ? -6.647 5.772 13.360 1.00 61.03 79 PHE A N 1
ATOM 629 C CA . PHE A 1 79 ? -7.698 4.764 13.168 1.00 61.03 79 PHE A CA 1
ATOM 630 C C . PHE A 1 79 ? -7.534 3.605 14.180 1.00 61.03 79 PHE A C 1
ATOM 632 O O . PHE A 1 79 ? -6.853 2.614 13.942 1.00 61.03 79 PHE A O 1
ATOM 639 N N . GLN A 1 80 ? -8.168 3.746 15.349 1.00 56.41 80 GLN A N 1
ATOM 640 C CA . GLN A 1 80 ? -7.826 3.078 16.623 1.00 56.41 80 GLN A CA 1
ATOM 641 C C . GLN A 1 80 ? -8.208 1.585 16.823 1.00 56.41 80 GLN A C 1
ATOM 643 O O . GLN A 1 80 ? -8.357 1.154 17.965 1.00 56.41 80 GLN A O 1
ATOM 648 N N . GLN A 1 81 ? -8.370 0.753 15.788 1.00 64.94 81 GLN A N 1
ATOM 649 C CA . GLN A 1 81 ? -8.643 -0.692 16.008 1.00 64.94 81 GLN A CA 1
ATOM 650 C C . GLN A 1 81 ? -7.820 -1.649 15.146 1.00 64.94 81 GLN A C 1
ATOM 652 O O . GLN A 1 81 ? -7.676 -2.817 15.497 1.00 64.94 81 GLN A O 1
ATOM 657 N N . GLU A 1 82 ? -7.246 -1.167 14.051 1.00 76.81 82 GLU A N 1
ATOM 658 C CA . GLU A 1 82 ? -6.444 -1.966 13.135 1.00 76.81 82 GLU A CA 1
ATOM 659 C C . GLU A 1 82 ? -5.406 -1.041 12.508 1.00 76.81 82 GLU A C 1
ATOM 661 O O . GLU A 1 82 ? -5.734 0.101 12.186 1.00 76.81 82 GLU A O 1
ATOM 666 N N . ARG A 1 83 ? -4.157 -1.497 12.348 1.00 87.00 83 ARG A N 1
ATOM 667 C CA . ARG A 1 83 ? -3.129 -0.661 11.718 1.00 87.00 83 ARG A CA 1
ATOM 668 C C . ARG A 1 83 ? -3.586 -0.345 10.293 1.00 87.00 83 ARG A C 1
ATOM 670 O O . ARG A 1 83 ? -3.891 -1.255 9.515 1.00 87.00 83 ARG A O 1
ATOM 677 N N . THR A 1 84 ? -3.653 0.940 9.966 1.00 92.50 84 THR A N 1
ATOM 678 C CA . THR A 1 84 ? -4.043 1.407 8.634 1.00 92.50 84 THR A CA 1
ATOM 679 C C 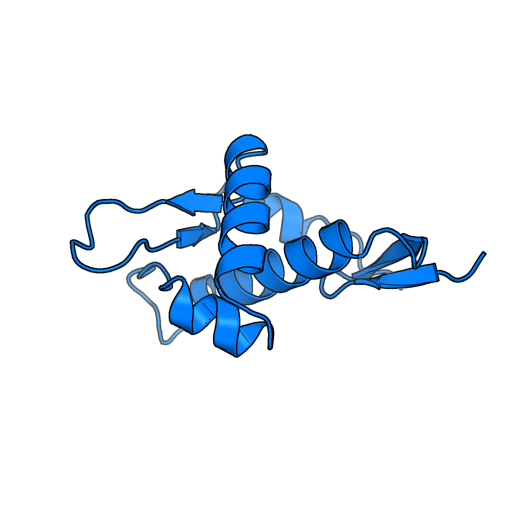. THR A 1 84 ? -2.874 2.092 7.952 1.00 92.50 84 THR A C 1
ATOM 681 O O . THR A 1 84 ? -2.059 2.754 8.597 1.00 92.50 84 THR A O 1
ATOM 684 N N . PHE A 1 85 ? -2.794 1.926 6.638 1.00 94.88 85 PHE A N 1
ATOM 685 C CA . PHE A 1 85 ? -1.707 2.433 5.818 1.00 94.88 85 PHE A CA 1
ATOM 686 C C . PHE A 1 85 ? -2.248 3.206 4.623 1.00 94.88 85 PHE A C 1
ATOM 688 O O . PHE A 1 85 ? -3.256 2.846 4.0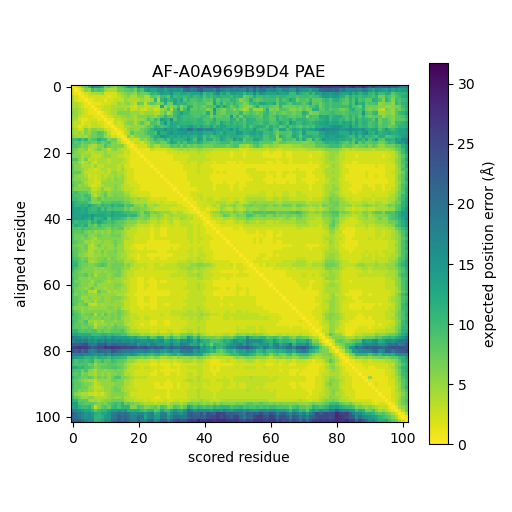13 1.00 94.88 85 PHE A O 1
ATOM 695 N N . GLY A 1 86 ? -1.558 4.283 4.278 1.00 93.88 86 GLY A N 1
ATOM 696 C CA . GLY A 1 86 ? -1.780 5.040 3.056 1.00 93.88 86 GLY A CA 1
ATOM 697 C C . GLY A 1 86 ? -0.493 5.144 2.252 1.00 93.88 86 GLY A C 1
ATOM 698 O O . GLY A 1 86 ? 0.603 5.064 2.800 1.00 93.88 86 GLY A O 1
ATOM 699 N N . ILE A 1 87 ? -0.617 5.358 0.944 1.00 95.50 87 ILE A N 1
ATOM 700 C CA . ILE A 1 87 ? 0.532 5.747 0.126 1.00 95.50 87 ILE A CA 1
ATOM 701 C C . ILE A 1 87 ? 0.930 7.195 0.450 1.00 95.50 87 ILE A C 1
ATOM 703 O O . ILE A 1 87 ? 0.070 8.077 0.544 1.00 95.50 87 ILE A O 1
ATOM 707 N N . SER A 1 88 ? 2.227 7.445 0.627 1.00 95.19 88 SER A N 1
ATOM 708 C CA . SER A 1 88 ? 2.747 8.787 0.899 1.00 95.19 88 SER A CA 1
ATOM 709 C C . SER A 1 88 ? 2.772 9.640 -0.377 1.00 95.19 88 SER A C 1
ATOM 711 O O . SER A 1 88 ? 2.658 9.142 -1.502 1.00 95.19 88 SER A O 1
ATOM 713 N N . GLY A 1 89 ? 3.006 10.948 -0.239 1.00 93.12 89 GLY A N 1
ATOM 714 C CA . GLY A 1 89 ? 3.256 11.810 -1.402 1.00 93.12 89 GLY A CA 1
ATOM 715 C C . GLY A 1 89 ? 4.503 11.404 -2.205 1.00 93.12 89 GLY A C 1
ATOM 716 O O . GLY A 1 89 ? 4.549 11.610 -3.420 1.00 93.12 89 GLY A O 1
ATOM 717 N N . TYR A 1 90 ? 5.505 10.813 -1.545 1.00 93.44 90 TYR A N 1
ATOM 718 C CA . TYR A 1 90 ? 6.685 10.256 -2.206 1.00 93.44 90 TYR A CA 1
ATOM 719 C C . TYR A 1 90 ? 6.339 8.966 -2.958 1.00 93.44 90 TYR A C 1
ATOM 721 O O . TYR A 1 90 ? 6.630 8.885 -4.149 1.00 93.44 90 TYR A O 1
ATOM 729 N N . GLY A 1 91 ? 5.605 8.041 -2.333 1.00 93.44 91 GLY A N 1
ATOM 730 C CA . GLY A 1 91 ? 5.143 6.807 -2.975 1.00 93.44 91 GLY A CA 1
ATOM 731 C C . GLY A 1 91 ? 4.263 7.065 -4.201 1.00 93.44 91 GLY A C 1
ATOM 732 O O . GLY A 1 91 ? 4.416 6.407 -5.226 1.00 93.44 91 GLY A O 1
ATOM 733 N N . ILE A 1 92 ? 3.402 8.090 -4.164 1.00 93.44 92 ILE A N 1
ATOM 734 C CA . ILE A 1 92 ? 2.616 8.513 -5.338 1.00 93.44 92 ILE A CA 1
ATOM 735 C C . ILE A 1 92 ? 3.531 8.913 -6.501 1.00 93.44 92 ILE A C 1
ATOM 737 O O . ILE A 1 92 ? 3.269 8.546 -7.647 1.00 93.44 92 ILE A O 1
ATOM 741 N N . ARG A 1 93 ? 4.590 9.685 -6.226 1.00 90.94 93 ARG A N 1
ATOM 742 C CA . ARG A 1 93 ? 5.566 10.081 -7.252 1.00 90.94 93 ARG A CA 1
ATOM 743 C C . ARG A 1 93 ? 6.353 8.881 -7.756 1.00 90.94 93 ARG A C 1
ATOM 745 O O . ARG A 1 93 ? 6.555 8.786 -8.958 1.00 90.94 93 ARG A O 1
ATOM 752 N N . PHE A 1 94 ? 6.750 7.982 -6.860 1.00 89.94 94 PHE A N 1
ATOM 753 C CA . PHE A 1 94 ? 7.428 6.743 -7.214 1.00 89.94 94 PHE A CA 1
ATOM 754 C C . PHE A 1 94 ? 6.595 5.937 -8.215 1.00 89.94 94 PHE A C 1
ATOM 756 O O . PHE A 1 94 ? 7.052 5.726 -9.330 1.00 89.94 94 PHE A O 1
ATOM 763 N N . VAL A 1 95 ? 5.339 5.612 -7.883 1.00 90.19 95 VAL A N 1
ATOM 764 C CA . VAL A 1 95 ? 4.437 4.841 -8.760 1.00 90.19 95 VAL A CA 1
ATOM 765 C C . VAL A 1 95 ? 4.220 5.526 -10.115 1.00 90.19 95 VAL A C 1
ATOM 767 O O . VAL A 1 95 ? 4.228 4.860 -11.144 1.00 90.19 95 VAL A O 1
ATOM 770 N N . ARG A 1 96 ? 4.053 6.856 -10.142 1.00 87.25 96 ARG A N 1
ATOM 771 C CA . ARG A 1 96 ? 3.838 7.616 -11.391 1.00 87.25 96 ARG A CA 1
ATOM 772 C C . ARG A 1 96 ? 5.068 7.711 -12.290 1.00 87.25 96 ARG A C 1
ATOM 774 O O . ARG A 1 96 ? 4.910 7.900 -13.489 1.00 87.25 96 ARG A O 1
ATOM 781 N N . ASN A 1 97 ? 6.262 7.660 -11.709 1.00 83.94 97 ASN A N 1
ATOM 782 C CA . ASN A 1 97 ? 7.517 7.854 -12.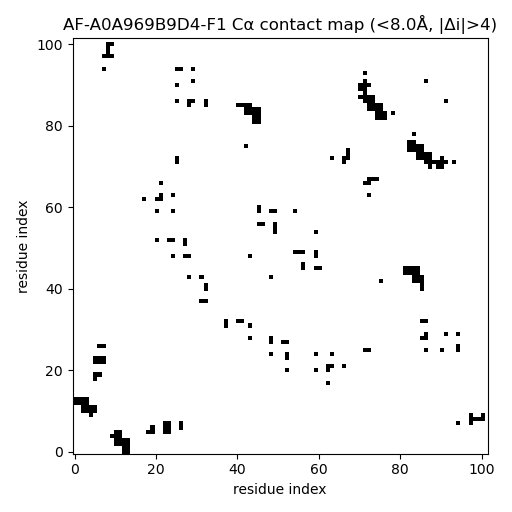431 1.00 83.94 97 ASN A CA 1
ATOM 783 C C . ASN A 1 97 ? 8.146 6.541 -12.892 1.00 83.94 97 ASN A C 1
ATOM 785 O O . ASN A 1 97 ? 9.242 6.571 -13.453 1.00 83.94 97 ASN A O 1
ATOM 789 N N . ILE A 1 98 ? 7.497 5.401 -12.651 1.00 76.62 98 ILE A N 1
ATOM 790 C CA . ILE A 1 98 ? 7.956 4.145 -13.226 1.00 76.62 98 ILE A CA 1
ATOM 791 C C . ILE A 1 98 ? 7.689 4.242 -14.726 1.00 76.62 98 ILE A C 1
ATOM 793 O O . ILE A 1 98 ? 6.531 4.419 -15.110 1.00 76.62 98 ILE A O 1
ATOM 797 N N . PRO A 1 99 ? 8.741 4.216 -15.567 1.00 59.44 99 PRO A N 1
ATOM 798 C CA . PRO A 1 99 ? 8.561 4.283 -17.004 1.00 59.44 99 PRO A CA 1
ATOM 799 C C . PRO A 1 99 ? 7.610 3.161 -17.390 1.00 59.44 99 PRO A C 1
ATOM 801 O O . PRO A 1 99 ? 7.867 2.009 -17.027 1.00 59.44 99 PRO A O 1
ATOM 804 N N . ASP A 1 100 ? 6.522 3.489 -18.092 1.00 52.38 100 ASP A N 1
ATOM 805 C CA . ASP A 1 100 ? 5.741 2.464 -18.770 1.00 52.38 100 ASP A CA 1
ATOM 806 C C . ASP A 1 100 ? 6.751 1.648 -19.572 1.00 52.38 100 ASP A C 1
ATOM 808 O O . ASP A 1 100 ? 7.432 2.179 -20.452 1.00 52.38 100 ASP A O 1
ATOM 812 N N . ALA A 1 101 ? 6.929 0.382 -19.191 1.00 43.34 101 ALA A N 1
ATOM 813 C CA . ALA A 1 101 ? 7.717 -0.565 -19.955 1.00 43.34 101 ALA A CA 1
ATOM 814 C C . ALA A 1 101 ? 6.928 -0.836 -21.242 1.00 43.34 101 ALA A C 1
ATOM 816 O O . ALA A 1 101 ? 6.157 -1.800 -21.311 1.00 43.34 101 ALA A O 1
ATOM 817 N N . SER A 1 102 ? 7.041 0.116 -22.169 1.00 37.25 102 SER A N 1
ATOM 818 C CA . SER A 1 102 ? 6.591 0.079 -23.555 1.00 37.25 102 SER A CA 1
ATOM 819 C C . SER A 1 102 ? 7.279 -1.045 -24.304 1.00 37.25 102 SER A C 1
ATOM 821 O O . SER A 1 102 ? 8.513 -1.172 -24.119 1.00 37.25 102 SER A O 1
#

Solvent-accessible surface area (backbone atoms only — not comparable to full-atom values): 5822 Å² total; per-residue (Å²): 133,63,68,40,72,32,72,63,50,49,78,41,57,64,83,50,57,65,61,39,52,42,30,37,51,53,45,51,37,45,54,52,56,67,32,83,90,33,80,82,56,73,57,46,40,51,70,56,51,15,59,75,66,74,50,58,52,71,60,47,51,56,42,51,53,53,35,36,77,70,46,28,32,41,76,44,79,86,51,86,87,55,70,20,40,34,56,27,81,56,25,52,49,53,68,70,65,45,66,80,74,121

Foldseek 3Di:
DDWDQAPLGDTDPPVPVLVNLLSQLLVVQLCCQPDPVPPVSDFAFLVRSCVSSVHDSVSSVVSVVVCVVVVQKDWDPVPPPTTTMHGGPVVNVVSVPSPNPD

pLDDT: mean 86.29, std 12.03, range [37.25, 96.44]